Protein AF-A0A0N0E0Z3-F1 (afdb_monomer)

Secondary structure (DSSP, 8-state):
----HHHHHHHSGGGTTHHHHHHHHHHHHHHHTT--SHHHHHHHHHHHHHHTTTTT-SS----HHHHHHHHSHHHHHHH-

Nearest PDB structures (foldseek):
  4ok7-assembly1_A  TM=7.603E-01  e=4.523E-01  Salmonella phage SPN1S

Radius of gyration: 15.33 Å; Cα contacts (8 Å, |Δi|>4): 60; chains: 1; bounding box: 33×30×34 Å

Foldseek 3Di:
DAADLVNLCVLQVVCVCVSVVCRVVLRVVCVVVVCPDPVSSSVVSVVVCVVCVSVPHPDDDDDPVVCVVCVDDDNVVVVD

Organism: NCBI:txid53407

pLDDT: mean 91.49, std 11.11, range [53.66, 98.56]

Mean predicted aligned error: 5.74 Å

Sequence (80 aa):
MTVTVQQLQQILPNAGKKAGVFVSALNAAMDRRQINTPKRAAAFLAQVGHESAQLLYVRELGSDQYLSKYDTGTLAARLG

Structure (mmCIF, N/CA/C/O backbone):
data_AF-A0A0N0E0Z3-F1
#
_entry.id   AF-A0A0N0E0Z3-F1
#
loop_
_atom_site.group_PDB
_atom_site.id
_atom_site.type_symbol
_atom_site.label_atom_id
_atom_site.label_alt_id
_atom_site.label_comp_id
_atom_site.label_asym_id
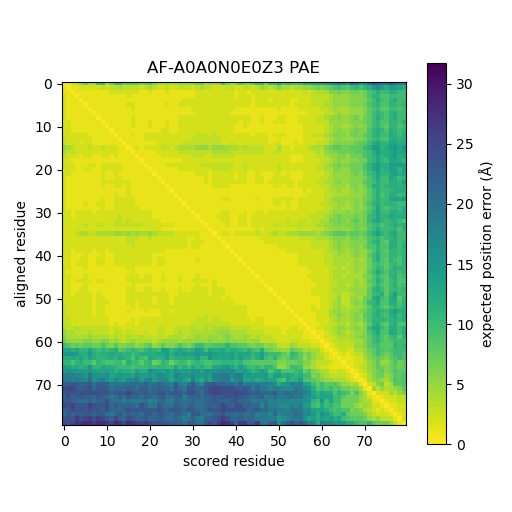_atom_site.label_entity_id
_atom_site.label_seq_id
_atom_site.pdbx_PDB_ins_code
_atom_site.Cartn_x
_atom_site.Cartn_y
_atom_site.Cartn_z
_atom_site.occupancy
_atom_site.B_iso_or_equiv
_atom_site.auth_seq_id
_atom_site.auth_comp_id
_atom_site.auth_asym_id
_atom_site.auth_atom_id
_atom_site.pdbx_PDB_model_num
ATOM 1 N N . MET A 1 1 ? -8.774 -4.381 10.371 1.00 88.19 1 MET A N 1
ATOM 2 C CA . MET A 1 1 ? -8.765 -2.913 10.181 1.00 88.19 1 MET A CA 1
ATOM 3 C C . MET A 1 1 ? -8.982 -2.640 8.708 1.00 88.19 1 MET A C 1
ATOM 5 O O . MET A 1 1 ? -8.379 -3.335 7.904 1.00 88.19 1 MET A O 1
ATOM 9 N N . THR A 1 2 ? -9.813 -1.658 8.371 1.00 95.00 2 THR A N 1
ATOM 10 C CA . THR A 1 2 ? -10.122 -1.306 6.979 1.00 95.00 2 THR A CA 1
ATOM 11 C C . THR A 1 2 ? -9.770 0.154 6.757 1.00 95.00 2 THR A C 1
ATOM 13 O O . THR A 1 2 ? -10.184 1.002 7.543 1.00 95.00 2 THR A O 1
ATOM 16 N N . VAL A 1 3 ? -9.000 0.434 5.709 1.00 97.75 3 VAL A N 1
ATOM 17 C CA . VAL A 1 3 ? -8.599 1.787 5.313 1.00 97.75 3 VAL A CA 1
ATOM 18 C C . VAL A 1 3 ? -9.445 2.232 4.128 1.00 97.75 3 VAL A C 1
ATOM 20 O O . VAL A 1 3 ? -9.604 1.489 3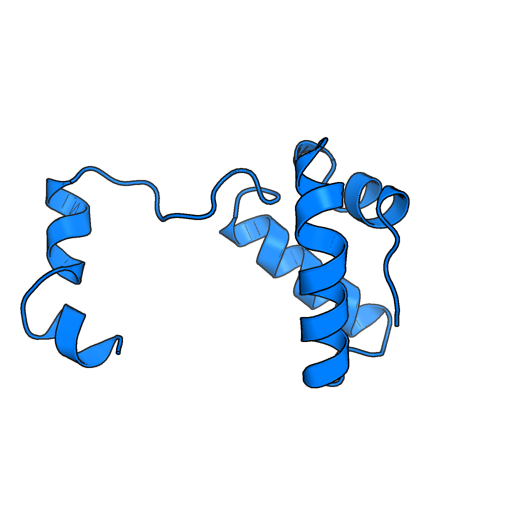.158 1.00 97.75 3 VAL A O 1
ATOM 23 N N . THR A 1 4 ? -10.014 3.431 4.203 1.00 98.25 4 THR A N 1
ATOM 24 C CA . THR A 1 4 ? -10.785 4.019 3.099 1.00 98.25 4 THR A CA 1
ATOM 25 C C . THR A 1 4 ? -9.871 4.668 2.062 1.00 98.25 4 THR A C 1
ATOM 27 O O . THR A 1 4 ? -8.699 4.940 2.326 1.00 98.25 4 THR A O 1
ATOM 30 N N . VAL A 1 5 ? -10.408 4.973 0.876 1.00 98.38 5 VAL A N 1
ATOM 31 C CA . VAL A 1 5 ? -9.659 5.718 -0.153 1.00 98.38 5 VAL A CA 1
ATOM 32 C C . VAL A 1 5 ? -9.193 7.067 0.391 1.00 98.38 5 VAL A C 1
ATOM 34 O O . VAL A 1 5 ? -8.040 7.435 0.201 1.00 98.38 5 VAL A O 1
ATOM 37 N N . GLN A 1 6 ? -10.068 7.776 1.107 1.00 98.25 6 GLN A N 1
ATOM 38 C CA . GLN A 1 6 ? -9.776 9.089 1.676 1.00 98.25 6 GLN A CA 1
ATOM 39 C C . GLN A 1 6 ? -8.662 9.008 2.722 1.00 98.25 6 GLN A C 1
ATOM 41 O O . GLN A 1 6 ? -7.740 9.816 2.701 1.00 98.25 6 GLN A O 1
ATOM 46 N N . GLN A 1 7 ? -8.705 8.005 3.603 1.00 98.12 7 GLN A N 1
ATOM 47 C CA . GLN A 1 7 ? -7.635 7.775 4.574 1.00 98.12 7 GLN A CA 1
ATOM 48 C C . GLN A 1 7 ? -6.318 7.434 3.875 1.00 98.12 7 GLN A C 1
ATOM 50 O O . GLN A 1 7 ? -5.275 7.970 4.234 1.00 98.12 7 GLN A O 1
ATOM 55 N N . LEU A 1 8 ? -6.352 6.590 2.840 1.00 98.44 8 LEU A N 1
ATOM 56 C CA . LEU A 1 8 ? -5.151 6.253 2.080 1.00 98.44 8 LEU A CA 1
ATOM 57 C C . LEU A 1 8 ? -4.569 7.474 1.356 1.00 98.44 8 LEU A C 1
ATOM 59 O O . LEU A 1 8 ? -3.355 7.617 1.321 1.00 98.44 8 LEU A O 1
ATOM 63 N N . GLN A 1 9 ? -5.406 8.373 0.833 1.00 98.25 9 GLN A N 1
ATOM 64 C CA . GLN A 1 9 ? -4.969 9.642 0.239 1.00 98.25 9 GLN A CA 1
ATOM 65 C C . GLN A 1 9 ? -4.377 10.603 1.274 1.00 98.25 9 GLN A C 1
AT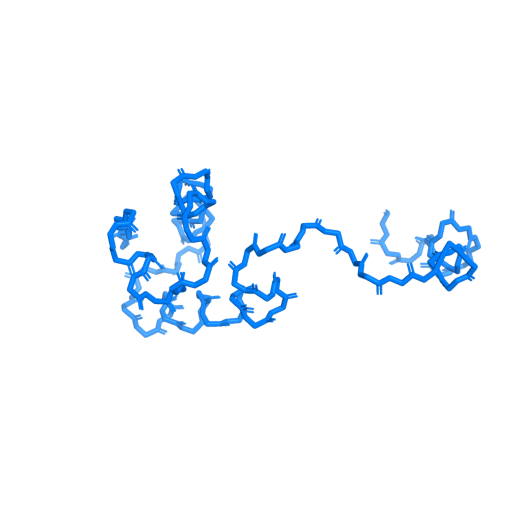OM 67 O O . GLN A 1 9 ? -3.458 11.342 0.952 1.00 98.25 9 GLN A O 1
ATOM 72 N N . GLN A 1 10 ? -4.854 10.588 2.518 1.00 98.00 10 GLN A N 1
ATOM 73 C CA . GLN A 1 10 ? -4.231 11.366 3.593 1.00 98.00 10 GLN A CA 1
ATOM 74 C C . GLN A 1 10 ? -2.862 10.798 3.992 1.00 98.00 10 GLN A C 1
ATOM 76 O O . GLN A 1 10 ? -1.950 11.559 4.298 1.00 98.00 10 GLN A O 1
ATOM 81 N N . ILE A 1 11 ? -2.711 9.470 3.975 1.00 98.00 11 ILE A N 1
ATOM 82 C CA . ILE A 1 11 ? -1.456 8.783 4.317 1.00 98.00 11 ILE A CA 1
ATOM 83 C C . ILE A 1 11 ? -0.431 8.895 3.174 1.00 98.00 11 ILE A C 1
ATOM 85 O O . ILE A 1 11 ? 0.751 9.110 3.429 1.00 98.00 11 ILE A O 1
ATOM 89 N N . LEU A 1 12 ? -0.878 8.750 1.922 1.00 98.25 12 LEU A N 1
ATOM 90 C CA . LEU A 1 12 ? -0.074 8.749 0.694 1.00 98.25 12 LEU A CA 1
ATOM 91 C C . LEU A 1 12 ? -0.593 9.827 -0.283 1.00 98.25 12 LEU A C 1
ATOM 93 O O . LEU A 1 12 ? -1.213 9.491 -1.299 1.00 98.25 12 LEU A O 1
ATOM 97 N N . PRO A 1 13 ? -0.376 11.125 -0.002 1.00 97.81 13 PRO A N 1
ATOM 98 C CA . PRO A 1 13 ? -0.973 12.229 -0.763 1.00 97.81 13 PRO A CA 1
ATOM 99 C C . PRO A 1 13 ? -0.627 12.234 -2.255 1.00 97.81 13 PRO A C 1
ATOM 101 O O . PRO A 1 13 ? -1.457 12.629 -3.075 1.00 97.81 13 PRO A O 1
ATOM 104 N N . ASN A 1 14 ? 0.543 11.724 -2.643 1.00 98.12 14 ASN A N 1
ATOM 105 C CA . ASN A 1 14 ? 0.960 11.677 -4.045 1.00 98.12 14 ASN A CA 1
ATOM 106 C C . ASN A 1 14 ? 0.334 10.512 -4.830 1.00 98.12 14 ASN A C 1
ATOM 108 O O . ASN A 1 14 ? 0.420 10.490 -6.057 1.00 98.12 14 ASN A O 1
ATOM 112 N N . ALA A 1 15 ? -0.338 9.563 -4.167 1.00 96.88 15 ALA A N 1
ATOM 113 C CA . ALA A 1 15 ? -0.978 8.433 -4.841 1.00 96.88 15 ALA A CA 1
ATOM 114 C C . ALA A 1 15 ? -2.150 8.871 -5.742 1.00 96.88 15 ALA A C 1
ATOM 116 O O . ALA A 1 15 ? -2.480 8.193 -6.719 1.00 96.88 15 ALA A O 1
ATOM 117 N N . GLY A 1 16 ? -2.812 9.992 -5.430 1.00 95.12 16 GLY A N 1
ATOM 118 C CA . GLY A 1 16 ? -3.918 10.540 -6.219 1.00 95.12 16 GLY A CA 1
ATOM 119 C C . GLY A 1 16 ? -5.012 9.505 -6.523 1.00 95.12 16 GLY A C 1
ATOM 120 O O . GLY A 1 16 ? -5.576 8.882 -5.620 1.00 95.12 16 GLY A O 1
ATOM 121 N N . LYS A 1 17 ? -5.306 9.291 -7.815 1.00 96.12 17 LYS A N 1
ATOM 122 C CA . LYS A 1 17 ? -6.286 8.284 -8.274 1.00 96.12 17 LYS A CA 1
ATOM 123 C C . LYS A 1 17 ? -5.837 6.841 -8.005 1.00 96.12 17 LYS A C 1
ATOM 125 O O . LYS A 1 17 ? -6.686 5.965 -7.857 1.00 96.12 17 LYS A O 1
ATOM 130 N N . LYS A 1 18 ? -4.527 6.581 -7.904 1.00 96.69 18 LYS A N 1
ATOM 131 C CA . LYS A 1 18 ? -3.982 5.235 -7.657 1.00 96.69 18 LYS A CA 1
ATOM 132 C C . LYS A 1 18 ? -4.368 4.704 -6.279 1.00 96.69 18 LYS A C 1
ATOM 134 O O . LYS A 1 18 ? -4.541 3.500 -6.135 1.00 96.69 18 LYS A O 1
ATOM 139 N N . ALA A 1 19 ? -4.601 5.579 -5.297 1.00 97.44 19 ALA A N 1
ATOM 140 C CA . ALA A 1 19 ? -5.139 5.172 -3.999 1.00 97.44 19 ALA A CA 1
ATOM 141 C C . ALA A 1 19 ? -6.446 4.370 -4.155 1.00 97.44 19 ALA A C 1
ATOM 143 O O . ALA A 1 19 ? -6.595 3.312 -3.551 1.00 97.44 19 ALA A O 1
ATOM 144 N N . GLY A 1 20 ? -7.352 4.815 -5.035 1.00 96.88 20 GLY A N 1
ATOM 145 C CA . GLY A 1 20 ? -8.601 4.104 -5.329 1.00 96.88 20 GLY A CA 1
ATOM 146 C C . GLY A 1 20 ? -8.388 2.740 -5.993 1.00 96.88 20 GLY A C 1
ATOM 147 O O . GLY A 1 20 ? -9.139 1.809 -5.725 1.00 96.88 20 GLY A O 1
ATOM 148 N N . VAL A 1 21 ? -7.336 2.602 -6.804 1.00 97.69 21 VAL A N 1
ATOM 149 C CA . VAL A 1 21 ? -6.970 1.336 -7.461 1.00 97.69 21 VAL A CA 1
ATOM 150 C C . VAL A 1 21 ? -6.435 0.317 -6.450 1.00 97.69 21 VAL A C 1
ATOM 152 O O . VAL A 1 21 ? -6.797 -0.855 -6.506 1.00 97.69 21 VAL A O 1
ATOM 155 N N . PHE A 1 22 ? -5.597 0.748 -5.503 1.00 98.00 22 PHE A N 1
ATOM 156 C CA . PHE A 1 22 ? -4.867 -0.167 -4.616 1.00 98.00 22 PHE A CA 1
ATOM 157 C C . PHE A 1 22 ? -5.517 -0.415 -3.252 1.00 98.00 22 PHE A C 1
ATOM 159 O O . PHE A 1 22 ? -5.186 -1.408 -2.605 1.00 98.00 22 PHE A O 1
ATOM 166 N N . VAL A 1 23 ? -6.451 0.427 -2.801 1.00 98.19 23 VAL A N 1
ATOM 167 C CA . VAL A 1 23 ? -7.041 0.332 -1.450 1.00 98.19 23 VAL A CA 1
ATOM 168 C C . VAL A 1 23 ? -7.645 -1.045 -1.138 1.00 98.19 23 VAL A C 1
ATOM 170 O O . VAL A 1 23 ? -7.462 -1.563 -0.038 1.00 98.19 23 VAL A O 1
ATOM 173 N N . SER A 1 24 ? -8.307 -1.681 -2.110 1.00 98.31 24 SER A N 1
ATOM 174 C CA . SER A 1 24 ? -8.908 -3.008 -1.942 1.00 98.31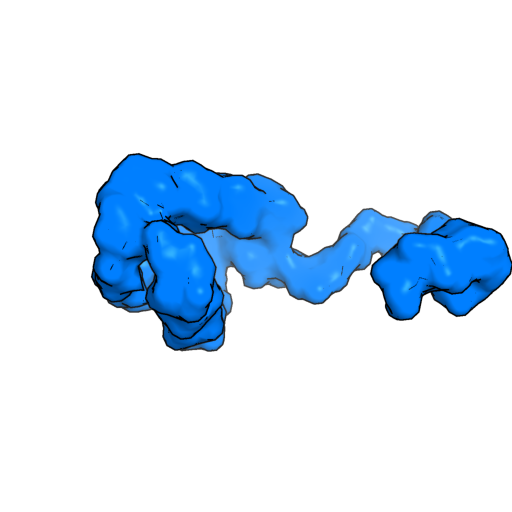 24 SER A CA 1
ATOM 175 C C . SER A 1 24 ? -7.833 -4.081 -1.752 1.00 98.31 24 SER A C 1
ATOM 177 O O . SER A 1 24 ? -7.910 -4.872 -0.812 1.00 98.31 24 SER A O 1
ATOM 179 N N . ALA A 1 25 ? -6.780 -4.052 -2.576 1.00 98.25 25 ALA A N 1
ATOM 180 C CA . ALA A 1 25 ? -5.666 -4.991 -2.486 1.00 98.25 25 ALA A CA 1
ATOM 181 C C . ALA A 1 25 ? -4.882 -4.832 -1.173 1.00 98.25 25 ALA A C 1
ATOM 183 O O . ALA A 1 25 ? -4.544 -5.829 -0.535 1.00 98.25 25 ALA A O 1
ATOM 184 N N . LEU A 1 26 ? -4.647 -3.593 -0.730 1.00 98.38 26 LEU A N 1
ATOM 185 C CA . LEU A 1 26 ? -3.983 -3.304 0.543 1.00 98.38 26 LEU A CA 1
ATOM 186 C C . LEU A 1 26 ? -4.805 -3.813 1.730 1.00 98.38 26 LEU A C 1
ATOM 188 O O . LEU A 1 26 ? -4.259 -4.490 2.600 1.00 98.38 26 LEU A O 1
ATOM 192 N N . ASN A 1 27 ? -6.115 -3.551 1.749 1.00 98.56 27 ASN A N 1
ATOM 193 C CA . ASN A 1 27 ? -7.003 -4.062 2.794 1.00 98.56 27 ASN A CA 1
ATOM 194 C C . ASN A 1 27 ? -7.044 -5.596 2.808 1.00 98.56 27 ASN A C 1
ATOM 196 O O . ASN A 1 27 ? -6.916 -6.193 3.873 1.00 98.56 27 ASN A O 1
ATOM 200 N N . ALA A 1 28 ? -7.142 -6.239 1.641 1.00 98.50 28 ALA A N 1
ATOM 201 C CA . ALA A 1 28 ? -7.118 -7.696 1.535 1.00 98.50 28 ALA A CA 1
ATOM 202 C C . ALA A 1 28 ? -5.787 -8.297 2.019 1.00 98.50 28 ALA A C 1
ATOM 204 O O . ALA A 1 28 ? -5.783 -9.317 2.706 1.00 98.50 28 ALA A O 1
ATOM 205 N N . ALA A 1 29 ? -4.650 -7.675 1.696 1.00 98.38 29 ALA A N 1
ATOM 206 C CA . ALA A 1 29 ? -3.344 -8.117 2.175 1.00 98.38 29 ALA A CA 1
ATOM 207 C C . ALA A 1 29 ? -3.214 -7.962 3.698 1.00 98.38 29 ALA A C 1
ATOM 209 O O . ALA A 1 29 ? -2.757 -8.889 4.372 1.00 98.38 29 ALA A O 1
ATOM 210 N N . MET A 1 30 ? -3.652 -6.823 4.245 1.00 98.56 30 MET A N 1
ATOM 211 C CA . MET A 1 30 ? -3.650 -6.581 5.688 1.00 98.56 30 MET A CA 1
ATOM 212 C C . MET A 1 30 ? -4.527 -7.587 6.436 1.00 98.56 30 MET A C 1
ATOM 214 O O . MET A 1 30 ? -4.088 -8.128 7.451 1.00 98.56 30 MET A O 1
ATOM 218 N N . ASP A 1 31 ? -5.717 -7.889 5.920 1.00 98.19 31 ASP A N 1
ATOM 219 C CA . ASP A 1 31 ? -6.631 -8.875 6.499 1.00 98.19 31 ASP A CA 1
ATOM 220 C C . ASP A 1 31 ? -6.025 -10.289 6.495 1.00 98.19 31 ASP A C 1
ATOM 222 O O . ASP A 1 31 ? -5.832 -10.898 7.551 1.00 98.19 31 ASP A O 1
ATOM 226 N N . ARG A 1 32 ? -5.569 -10.763 5.327 1.00 98.31 32 ARG A N 1
ATOM 227 C CA . ARG A 1 32 ? -4.923 -12.081 5.170 1.00 98.31 32 ARG A CA 1
ATOM 228 C C . ARG A 1 32 ? -3.713 -12.272 6.082 1.00 98.31 32 ARG A C 1
ATOM 230 O O . ARG A 1 32 ? -3.428 -13.390 6.499 1.00 98.31 32 ARG A O 1
ATOM 237 N N . ARG A 1 33 ? -2.972 -11.200 6.374 1.00 98.00 33 ARG A N 1
ATOM 238 C CA . ARG A 1 33 ? -1.747 -11.232 7.191 1.00 98.00 33 ARG A CA 1
ATOM 239 C C . ARG A 1 33 ? -1.954 -10.777 8.635 1.00 98.00 33 ARG A C 1
ATOM 241 O O . ARG A 1 33 ? -0.974 -10.609 9.363 1.00 98.00 33 ARG A O 1
ATOM 248 N N . GLN A 1 34 ? -3.204 -10.585 9.062 1.00 97.81 34 GLN A N 1
ATOM 249 C CA . GLN A 1 34 ? -3.550 -10.158 10.420 1.00 97.81 34 GLN A CA 1
ATOM 250 C C . GLN A 1 34 ? -2.847 -8.850 10.832 1.00 97.81 34 GLN A C 1
ATOM 252 O O . GLN A 1 34 ? -2.452 -8.653 11.982 1.00 97.81 34 GLN A O 1
ATOM 257 N N . ILE A 1 35 ? -2.686 -7.926 9.884 1.00 98.38 35 ILE A N 1
ATOM 258 C CA . ILE A 1 35 ? -2.257 -6.540 10.108 1.00 98.38 35 ILE A CA 1
ATOM 259 C C . ILE A 1 35 ? -3.508 -5.757 10.532 1.00 98.38 35 ILE A C 1
ATOM 261 O O . ILE A 1 35 ? -4.080 -4.967 9.788 1.00 98.38 35 ILE A O 1
ATOM 265 N N . ASN A 1 36 ? -4.004 -6.061 11.729 1.00 96.56 36 ASN A N 1
ATOM 266 C CA . ASN A 1 36 ? -5.349 -5.685 12.171 1.00 96.56 36 ASN A CA 1
ATOM 267 C C . ASN A 1 36 ? -5.376 -4.623 13.286 1.00 96.56 36 ASN A C 1
ATOM 269 O O . ASN A 1 36 ? -6.464 -4.211 13.683 1.00 96.56 36 ASN A O 1
ATOM 273 N N . THR A 1 37 ? -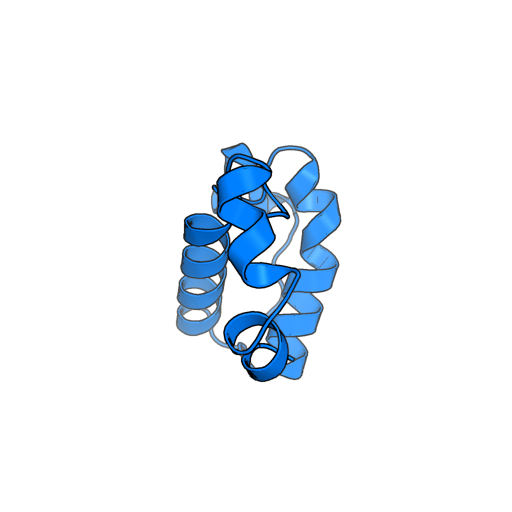4.215 -4.124 13.729 1.00 97.56 37 THR A N 1
ATOM 274 C CA . THR A 1 37 ? -4.103 -3.006 14.682 1.00 97.56 37 THR A CA 1
ATOM 275 C C . THR A 1 37 ? -3.645 -1.715 13.991 1.00 97.56 37 THR A C 1
ATOM 277 O O . THR A 1 37 ? -2.890 -1.789 13.016 1.00 97.56 37 THR A O 1
ATOM 280 N N . PRO A 1 38 ? -4.007 -0.523 14.512 1.00 97.25 38 PRO A N 1
ATOM 281 C CA . PRO A 1 38 ? -3.614 0.755 13.909 1.00 97.25 38 PRO A CA 1
ATOM 282 C C . PRO A 1 38 ? -2.105 0.916 13.705 1.00 97.25 38 PRO A C 1
ATOM 284 O O . PRO A 1 38 ? -1.668 1.313 12.628 1.00 97.25 38 PRO A O 1
ATOM 287 N N . LYS A 1 39 ? -1.289 0.542 14.701 1.00 98.12 39 LYS A N 1
ATOM 288 C CA . LYS A 1 39 ? 0.179 0.640 14.607 1.00 98.12 39 LYS A CA 1
ATOM 289 C C . LYS A 1 39 ? 0.752 -0.255 13.505 1.00 98.12 39 LYS A C 1
ATOM 291 O O . LYS A 1 39 ? 1.643 0.172 12.778 1.00 98.12 39 LYS A O 1
ATOM 296 N N . ARG A 1 40 ? 0.234 -1.481 13.359 1.00 98.44 40 ARG A N 1
ATOM 297 C CA . ARG A 1 40 ? 0.694 -2.417 12.321 1.00 98.44 40 ARG A CA 1
ATOM 298 C C . ARG A 1 40 ? 0.286 -1.949 10.927 1.00 98.44 40 ARG A C 1
ATOM 300 O O . ARG A 1 40 ? 1.107 -2.016 10.019 1.00 98.44 40 ARG A O 1
ATOM 307 N N . ALA A 1 41 ? -0.937 -1.443 10.769 1.00 98.38 41 ALA A N 1
ATOM 308 C CA . ALA A 1 41 ? -1.401 -0.889 9.500 1.00 98.38 41 ALA A CA 1
ATOM 309 C C . ALA A 1 41 ? -0.589 0.347 9.093 1.00 98.38 41 ALA A C 1
ATOM 311 O O . ALA A 1 41 ? -0.152 0.433 7.950 1.00 98.38 41 ALA A O 1
ATOM 312 N N . ALA A 1 42 ? -0.315 1.260 10.031 1.00 98.31 42 ALA A N 1
ATOM 313 C CA . ALA A 1 42 ? 0.526 2.426 9.777 1.00 98.31 42 ALA A CA 1
ATOM 314 C C . ALA A 1 42 ? 1.943 2.025 9.338 1.00 98.31 42 ALA A C 1
ATOM 316 O O . ALA A 1 42 ? 2.421 2.519 8.323 1.00 98.31 42 ALA A O 1
ATOM 317 N N . ALA A 1 43 ? 2.586 1.089 10.047 1.00 98.50 43 ALA A N 1
ATOM 318 C CA . ALA A 1 43 ? 3.918 0.603 9.683 1.00 98.50 43 ALA A CA 1
ATOM 319 C C . ALA A 1 43 ? 3.939 -0.059 8.295 1.00 98.50 43 ALA A C 1
ATOM 321 O O . ALA A 1 43 ? 4.818 0.226 7.484 1.00 98.50 43 ALA A O 1
ATOM 322 N N . PHE A 1 44 ? 2.944 -0.901 8.001 1.00 98.50 44 PHE A N 1
ATOM 323 C CA . PHE A 1 44 ? 2.802 -1.550 6.700 1.00 98.50 44 PHE A CA 1
ATOM 324 C C . PHE A 1 44 ? 2.614 -0.533 5.566 1.00 98.50 44 PHE A C 1
ATOM 326 O O . PHE A 1 44 ? 3.354 -0.560 4.586 1.00 98.50 44 PHE A O 1
ATOM 333 N N . LEU A 1 45 ? 1.661 0.393 5.709 1.00 98.56 45 LEU A N 1
ATOM 334 C CA . LEU A 1 45 ? 1.375 1.403 4.689 1.00 98.56 45 LEU A CA 1
ATOM 335 C C . LEU A 1 45 ? 2.526 2.395 4.509 1.00 98.56 45 LEU A C 1
ATOM 337 O O . LEU A 1 45 ? 2.774 2.818 3.383 1.00 98.56 45 LEU A O 1
ATOM 341 N N . ALA A 1 46 ? 3.252 2.734 5.578 1.00 98.56 46 ALA A N 1
ATOM 342 C CA . ALA A 1 46 ? 4.440 3.576 5.496 1.00 98.56 46 ALA A CA 1
ATOM 343 C C . ALA A 1 46 ? 5.542 2.914 4.660 1.00 98.56 46 ALA A C 1
ATOM 345 O O . ALA A 1 46 ? 6.110 3.563 3.788 1.00 98.56 46 ALA A O 1
ATOM 346 N N . GLN A 1 47 ? 5.805 1.621 4.876 1.00 98.56 47 GLN A N 1
ATOM 347 C CA . GLN A 1 47 ? 6.788 0.869 4.092 1.00 98.56 47 GLN A CA 1
ATOM 348 C C . GLN A 1 47 ? 6.360 0.726 2.630 1.00 98.56 47 GLN A C 1
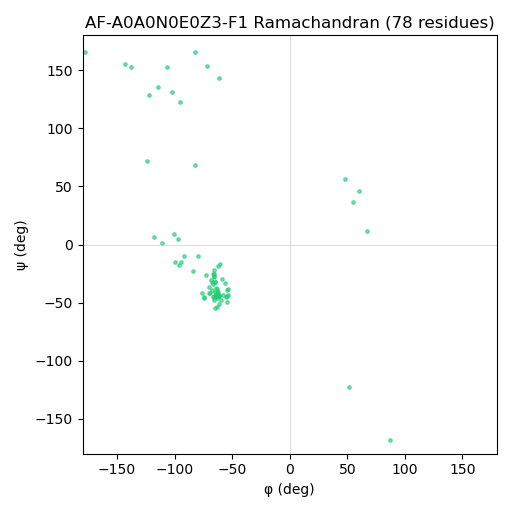ATOM 350 O O . GLN A 1 47 ? 7.123 1.075 1.738 1.00 98.56 47 GLN A O 1
ATOM 355 N N . VAL A 1 48 ? 5.110 0.329 2.369 1.00 98.31 48 VAL A N 1
ATOM 356 C CA . VAL A 1 48 ? 4.573 0.282 0.997 1.00 98.31 48 VAL A CA 1
ATOM 357 C C . VAL A 1 48 ? 4.708 1.644 0.314 1.00 98.31 48 VAL A C 1
ATOM 359 O O . VAL A 1 48 ? 5.139 1.720 -0.835 1.00 98.31 48 VAL A O 1
ATOM 362 N N . GLY A 1 49 ? 4.357 2.723 1.014 1.00 98.38 49 GLY A N 1
ATOM 363 C CA . GLY A 1 49 ? 4.490 4.086 0.519 1.00 98.38 49 GLY A CA 1
ATOM 364 C C . GLY A 1 49 ? 5.937 4.493 0.248 1.00 98.38 49 GLY A C 1
ATOM 365 O O . GLY A 1 49 ? 6.187 5.162 -0.747 1.00 98.38 49 GLY A O 1
ATOM 366 N N . HIS A 1 50 ? 6.886 4.083 1.086 1.00 98.19 50 HIS A N 1
ATOM 367 C CA . HIS A 1 50 ? 8.303 4.372 0.889 1.00 98.19 50 HIS A CA 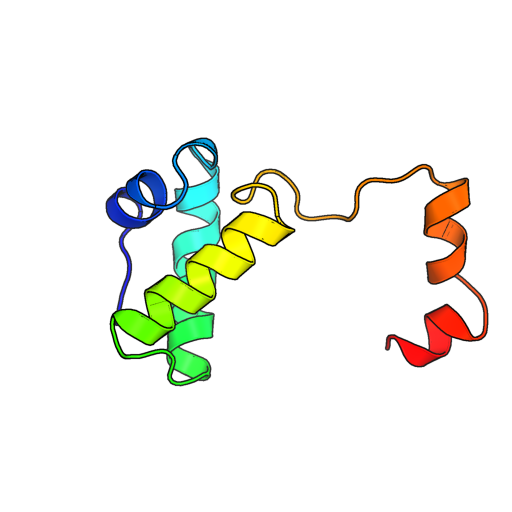1
ATOM 368 C C . HIS A 1 50 ? 8.846 3.682 -0.370 1.00 98.19 50 HIS A C 1
ATOM 370 O O . HIS A 1 50 ? 9.320 4.360 -1.278 1.00 98.19 50 HIS A O 1
ATOM 376 N N . GLU A 1 51 ? 8.668 2.364 -0.475 1.00 97.75 51 GLU A N 1
ATOM 377 C CA . GLU A 1 51 ? 9.250 1.543 -1.548 1.00 97.75 51 GLU A CA 1
ATOM 378 C C . GLU A 1 51 ? 8.642 1.817 -2.933 1.00 97.75 51 GLU A C 1
ATOM 380 O O . GLU A 1 51 ? 9.307 1.704 -3.957 1.00 97.75 51 GLU A O 1
ATOM 385 N N . SER A 1 52 ? 7.365 2.203 -2.991 1.00 97.81 52 SER A N 1
ATOM 386 C CA . SER A 1 52 ? 6.657 2.458 -4.259 1.00 97.81 52 SER A CA 1
ATOM 387 C C . SER A 1 52 ? 6.607 3.934 -4.667 1.00 97.81 52 SER A C 1
ATOM 389 O O . SER A 1 52 ? 5.910 4.291 -5.624 1.00 97.81 52 SER A O 1
ATOM 391 N N . ALA A 1 53 ? 7.279 4.809 -3.910 1.00 97.75 53 ALA A N 1
ATOM 392 C CA . ALA A 1 53 ? 7.109 6.260 -3.978 1.00 97.75 53 ALA A CA 1
ATOM 393 C C . ALA A 1 53 ? 5.622 6.666 -3.948 1.00 97.75 53 ALA A C 1
ATOM 395 O O . ALA A 1 53 ? 5.109 7.324 -4.850 1.00 97.75 53 ALA A O 1
ATOM 396 N N . GLN A 1 54 ? 4.910 6.244 -2.905 1.00 98.19 54 GLN A N 1
ATOM 397 C CA . GLN A 1 54 ? 3.482 6.483 -2.681 1.00 98.19 54 GLN A CA 1
ATOM 398 C C . GLN A 1 54 ? 2.598 5.911 -3.800 1.00 98.19 54 GLN A C 1
ATOM 400 O O . GLN A 1 54 ? 1.668 6.563 -4.271 1.00 98.19 54 GLN A O 1
ATOM 405 N N . LEU A 1 55 ? 2.872 4.670 -4.211 1.00 97.69 55 LEU A N 1
ATOM 406 C CA . LEU A 1 55 ? 2.156 3.920 -5.251 1.00 97.69 55 LEU A CA 1
ATOM 407 C C . LEU A 1 55 ? 2.323 4.488 -6.669 1.00 97.69 55 LEU A C 1
ATOM 409 O O . LEU A 1 55 ? 1.600 4.084 -7.585 1.00 97.69 55 LEU A O 1
ATOM 413 N N . LEU A 1 56 ? 3.258 5.417 -6.885 1.00 97.00 56 LEU A N 1
ATOM 414 C CA . LEU A 1 56 ? 3.532 5.960 -8.214 1.00 97.00 56 LEU A CA 1
ATOM 415 C C . LEU A 1 56 ? 4.143 4.897 -9.128 1.00 97.00 56 LEU A C 1
ATOM 417 O O . LEU A 1 56 ? 3.721 4.796 -10.288 1.00 97.00 56 LEU A O 1
ATOM 421 N N . TYR A 1 57 ? 5.029 4.063 -8.586 1.00 96.06 57 TYR A N 1
ATOM 422 C CA . TYR A 1 57 ? 5.738 3.021 -9.318 1.00 96.06 57 TYR A CA 1
ATOM 423 C C . TYR A 1 57 ? 5.331 1.627 -8.834 1.00 96.06 57 TYR A C 1
ATOM 425 O O . TYR A 1 57 ? 5.219 1.363 -7.641 1.00 96.06 57 TYR A O 1
ATOM 433 N N . VAL A 1 58 ? 5.090 0.736 -9.796 1.00 92.81 58 VAL A N 1
ATOM 434 C CA . VAL A 1 58 ? 4.755 -0.688 -9.573 1.00 92.81 58 VAL A CA 1
ATOM 435 C C . VAL A 1 58 ? 5.804 -1.623 -10.173 1.00 92.81 58 VAL A C 1
ATOM 437 O O . VAL A 1 58 ? 5.612 -2.833 -10.240 1.00 92.81 58 VAL A O 1
ATOM 440 N N . ARG A 1 59 ? 6.889 -1.035 -10.671 1.00 90.00 59 ARG A N 1
ATOM 441 C CA . ARG A 1 59 ? 8.064 -1.692 -11.225 1.00 90.00 59 ARG A CA 1
ATOM 442 C C . ARG A 1 59 ? 9.279 -0.940 -10.715 1.00 90.00 59 ARG A C 1
ATOM 444 O O . ARG A 1 59 ? 9.180 0.254 -10.424 1.00 90.00 59 ARG A O 1
ATOM 451 N N . GLU A 1 60 ? 10.389 -1.649 -10.627 1.00 88.81 60 GLU A N 1
ATOM 452 C CA . GLU A 1 60 ? 11.672 -1.054 -10.297 1.00 88.81 60 GLU A CA 1
ATOM 453 C C . GLU A 1 60 ? 12.073 -0.019 -11.356 1.00 88.81 60 GLU A C 1
ATOM 455 O O . GLU A 1 60 ? 11.776 -0.169 -12.545 1.00 88.81 60 GLU A O 1
ATOM 460 N N . LEU A 1 61 ? 12.711 1.061 -10.910 1.00 87.50 61 LEU A N 1
ATOM 461 C CA . LEU A 1 61 ? 13.246 2.091 -11.789 1.00 87.50 61 LEU A CA 1
ATOM 462 C C . LEU A 1 61 ? 14.719 1.791 -12.057 1.00 87.50 61 LEU A C 1
ATOM 464 O O . LEU A 1 61 ? 15.523 1.731 -11.133 1.00 87.50 61 LEU A O 1
ATOM 468 N N . GLY A 1 62 ? 15.081 1.649 -13.325 1.00 85.69 62 GLY A N 1
ATOM 469 C CA . GLY A 1 62 ? 16.449 1.378 -13.747 1.00 85.69 62 GLY A CA 1
ATOM 470 C C . GLY A 1 62 ? 16.545 1.325 -15.265 1.00 85.69 62 GLY A C 1
ATOM 471 O O . GLY A 1 62 ? 15.526 1.270 -15.950 1.00 85.69 62 GLY A O 1
ATOM 472 N N . SER A 1 63 ? 17.765 1.374 -15.799 1.00 84.69 63 SER A N 1
ATOM 473 C CA . SER A 1 63 ? 17.975 1.109 -17.224 1.00 84.69 63 SER A CA 1
ATOM 474 C C . SER A 1 63 ? 17.780 -0.377 -17.520 1.00 84.69 63 SER A C 1
ATOM 476 O O . SER A 1 63 ? 18.058 -1.215 -16.661 1.00 84.69 63 SER A O 1
ATOM 478 N N . ASP A 1 64 ? 17.399 -0.712 -18.752 1.00 81.06 64 ASP A N 1
ATOM 479 C CA . ASP A 1 64 ? 17.272 -2.111 -19.189 1.00 81.06 64 ASP A CA 1
ATOM 480 C C . ASP A 1 64 ? 18.561 -2.902 -18.922 1.00 81.06 64 ASP A C 1
ATOM 482 O O . ASP A 1 64 ? 18.520 -4.029 -18.448 1.00 81.06 64 ASP A O 1
ATOM 486 N N . GLN A 1 65 ? 19.727 -2.277 -19.125 1.00 82.06 65 GLN A N 1
ATOM 487 C CA . GLN A 1 65 ? 21.031 -2.885 -18.835 1.00 82.06 65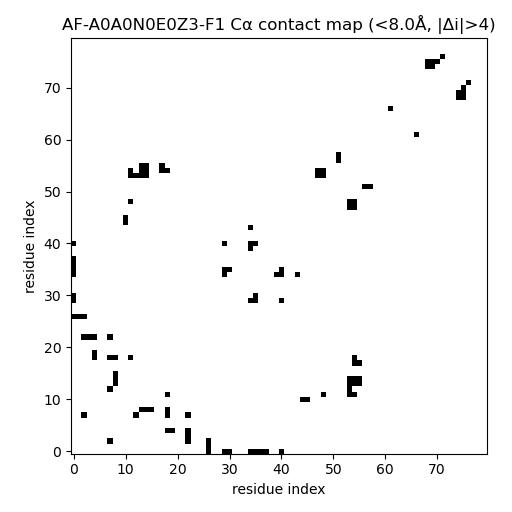 GLN A CA 1
ATOM 488 C C . GLN A 1 65 ? 21.263 -3.158 -17.337 1.00 82.06 65 GLN A C 1
ATOM 490 O O . GLN A 1 65 ? 21.983 -4.088 -16.970 1.00 82.06 65 GLN A O 1
ATOM 495 N N . TYR A 1 66 ? 20.717 -2.322 -16.452 1.00 80.88 66 TYR A N 1
ATOM 496 C CA . TYR A 1 66 ? 20.794 -2.551 -15.012 1.00 80.88 66 TYR A CA 1
ATOM 497 C C . TYR A 1 66 ? 19.837 -3.671 -14.592 1.00 80.88 66 TYR A C 1
ATOM 499 O O . TYR A 1 66 ? 20.243 -4.572 -13.857 1.00 80.88 66 TYR A O 1
ATOM 507 N N . LEU A 1 67 ? 18.606 -3.638 -15.10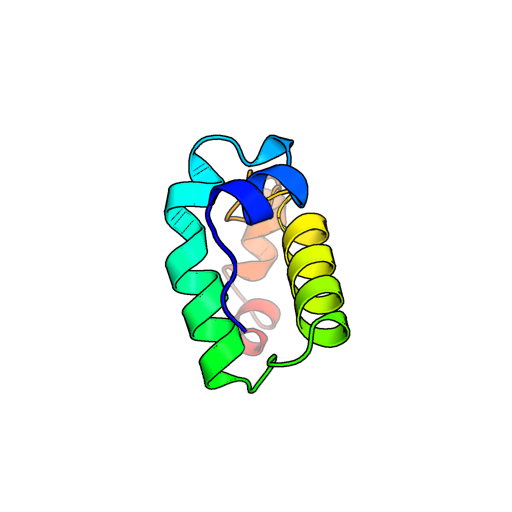7 1.00 81.38 67 LEU A N 1
ATOM 508 C CA . LEU A 1 67 ? 17.548 -4.586 -14.765 1.00 81.38 67 LEU A CA 1
ATOM 509 C C . LEU A 1 67 ? 17.770 -5.978 -15.377 1.00 81.38 67 LEU A C 1
ATOM 511 O O . LEU A 1 67 ? 17.415 -6.972 -14.751 1.00 81.38 67 LEU A O 1
ATOM 515 N N . SER A 1 68 ? 18.487 -6.087 -16.503 1.00 79.38 68 SER A N 1
ATOM 516 C CA . SER A 1 68 ? 18.803 -7.372 -17.147 1.00 79.38 68 SER A CA 1
ATOM 517 C C . SER A 1 68 ? 19.613 -8.331 -16.262 1.00 79.38 68 SER A C 1
ATOM 519 O O . SER A 1 68 ? 19.682 -9.529 -16.540 1.00 79.38 68 SER A O 1
ATOM 521 N N . LYS A 1 69 ? 20.230 -7.825 -15.182 1.00 74.94 69 LYS A N 1
ATOM 522 C CA . LYS A 1 69 ? 20.900 -8.632 -14.146 1.00 74.94 69 LYS A CA 1
ATOM 523 C C . LYS A 1 69 ? 19.929 -9.513 -13.354 1.00 74.94 69 LYS A C 1
ATOM 525 O O . LYS A 1 69 ? 20.364 -10.492 -12.748 1.00 74.94 69 LYS A O 1
ATOM 530 N N . TYR A 1 70 ? 18.651 -9.148 -13.341 1.00 69.94 70 TYR A N 1
ATOM 531 C CA . TYR A 1 70 ? 17.575 -9.871 -12.671 1.00 69.94 70 TYR A CA 1
ATOM 532 C C . TYR A 1 70 ? 16.764 -10.744 -13.635 1.00 69.94 70 TYR A C 1
ATOM 534 O O . TYR A 1 70 ? 16.074 -11.646 -13.175 1.00 69.94 70 TYR A O 1
ATOM 542 N N . ASP A 1 71 ? 16.891 -10.532 -14.949 1.00 68.38 71 ASP A N 1
ATOM 543 C CA . ASP A 1 71 ? 16.146 -11.287 -15.966 1.00 68.38 71 ASP A CA 1
ATOM 544 C C . ASP A 1 71 ? 16.810 -12.624 -16.335 1.00 68.38 71 ASP A C 1
ATOM 546 O O . ASP A 1 71 ? 16.153 -13.538 -16.833 1.00 68.38 71 ASP A O 1
ATOM 550 N N . THR A 1 72 ? 18.123 -12.766 -16.113 1.00 67.25 72 THR A N 1
ATOM 551 C CA . THR A 1 72 ? 18.877 -13.977 -16.476 1.00 67.25 72 THR A CA 1
ATOM 552 C C . THR A 1 72 ? 19.961 -14.333 -15.450 1.00 67.25 72 THR A C 1
ATOM 554 O O . THR A 1 72 ? 20.474 -13.482 -14.724 1.00 67.25 72 THR A O 1
ATOM 557 N N . GLY A 1 73 ? 20.340 -15.615 -15.384 1.00 68.12 73 GLY A N 1
ATOM 558 C CA . GLY A 1 73 ? 21.462 -16.098 -14.568 1.00 68.12 73 GLY A CA 1
ATOM 559 C C . GLY A 1 73 ? 21.124 -16.452 -13.112 1.00 68.12 73 GLY A C 1
ATOM 560 O O . GLY A 1 73 ? 19.968 -16.588 -12.718 1.00 68.12 73 GLY A O 1
ATOM 561 N N . THR A 1 74 ? 22.161 -16.654 -12.293 1.00 72.81 74 THR A N 1
ATOM 562 C CA . THR A 1 74 ? 22.042 -17.221 -10.934 1.00 72.81 74 THR A CA 1
ATOM 563 C C . THR A 1 74 ? 21.274 -16.327 -9.957 1.00 72.81 74 THR A C 1
ATOM 565 O O . THR A 1 74 ? 20.733 -16.827 -8.974 1.00 72.81 74 THR A O 1
ATOM 568 N N . LEU A 1 75 ? 21.246 -15.010 -10.190 1.00 69.00 75 LEU A N 1
ATOM 569 C CA . LEU A 1 75 ? 20.496 -14.071 -9.353 1.00 69.00 75 LEU A CA 1
ATOM 570 C C . LEU A 1 75 ? 18.990 -14.177 -9.632 1.00 69.00 75 LEU A C 1
ATOM 572 O O . LEU A 1 75 ? 18.220 -14.331 -8.689 1.00 69.00 75 LEU A O 1
ATOM 576 N N . ALA A 1 76 ? 18.603 -14.206 -10.912 1.00 68.81 76 ALA A N 1
ATOM 577 C CA . ALA A 1 76 ? 17.231 -14.445 -11.360 1.00 68.81 76 ALA A CA 1
ATOM 578 C C . ALA A 1 76 ? 16.674 -15.759 -10.784 1.00 68.81 76 ALA A C 1
ATOM 580 O O . ALA A 1 76 ? 15.640 -15.770 -10.127 1.00 68.81 76 ALA A O 1
ATOM 581 N N . ALA A 1 77 ? 17.438 -16.853 -10.902 1.00 66.75 77 ALA A N 1
ATOM 582 C CA . ALA A 1 77 ? 17.048 -18.172 -10.395 1.00 66.75 77 ALA A CA 1
ATOM 583 C C . ALA A 1 77 ? 16.854 -18.244 -8.864 1.00 66.75 77 ALA A C 1
ATOM 585 O O . ALA A 1 77 ? 16.244 -19.187 -8.366 1.00 66.75 77 ALA A O 1
ATOM 586 N N . ARG A 1 78 ? 17.401 -17.289 -8.099 1.00 72.38 78 ARG A N 1
ATOM 587 C CA . ARG A 1 78 ? 17.272 -17.234 -6.631 1.00 72.38 78 ARG A CA 1
ATOM 588 C C . ARG A 1 78 ? 16.127 -16.348 -6.153 1.00 72.38 78 ARG A C 1
ATOM 590 O O . ARG A 1 78 ? 15.779 -16.429 -4.978 1.00 72.38 78 ARG A O 1
ATOM 597 N N . LEU A 1 79 ? 15.580 -15.501 -7.021 1.00 64.81 79 LEU A N 1
ATOM 598 C CA . LEU A 1 79 ? 14.510 -14.564 -6.677 1.00 64.81 79 LEU A CA 1
ATOM 599 C C . LEU A 1 79 ? 13.103 -15.142 -6.914 1.00 64.81 79 LEU A C 1
ATOM 601 O O . LEU A 1 79 ? 12.145 -14.575 -6.389 1.00 64.81 79 LEU A O 1
ATOM 605 N N . GLY A 1 80 ? 13.002 -16.300 -7.582 1.00 53.66 80 GLY A N 1
ATOM 606 C CA . GLY A 1 80 ? 11.756 -17.046 -7.804 1.00 53.66 80 GLY A CA 1
ATOM 607 C C . GLY A 1 80 ? 11.360 -17.093 -9.266 1.00 53.66 80 GLY A C 1
ATOM 608 O O . GLY A 1 80 ? 10.959 -16.032 -9.785 1.00 53.66 80 GLY A O 1
#

Solvent-accessible surface area (backbone atoms only — not comparable to full-atom values): 4650 Å² total; per-residue (Å²): 95,82,68,50,50,69,56,42,32,70,76,29,63,80,20,59,74,48,28,66,70,43,37,63,59,53,36,51,52,28,57,78,66,66,35,52,48,73,71,50,40,51,54,50,52,50,49,53,29,60,80,21,62,23,62,71,43,95,63,89,86,72,53,69,82,63,51,49,56,54,75,46,63,77,58,25,72,71,75,111

InterPro domains:
  IPR023346 Lysozyme-like domain superfamily [SSF53955] (1-66)